Protein AF-S6SUV1-F1 (afdb_monomer_lite)

Foldseek 3Di:
DPDPPDQQALLNLCCVVVVAPPVRSVVLVVPDDCVPQPHVLSSCCVVPVHPNVSSVVSVVVSVVVVVVVVPPPDDD

Sequence (76 aa):
QPLPSAAPLLGDLLIEQGLLDREVFRKAMLGYRPHVHGRIGDYLVDIGVLPRETIEQAVARQHNHYHADDQTEQPL

InterPro domains:
  IPR037257 Type II secretion system protein GspE, N-terminal superfamily [SSF160246] (10-69)

pLDDT: mean 77.28, std 16.16, range [40.12, 91.5]

Secondary structure (DSSP, 8-state):
-PPP-----HHHHHHHTTSS-HHHHHHHHHH--HHHH--HHHHHHHTTSS-HHHHHHHHHHHHHHHHHHTT-----

Structure (mmCIF, N/CA/C/O backbone):
data_AF-S6SUV1-F1
#
_entry.id   AF-S6SUV1-F1
#
loop_
_atom_site.group_PDB
_atom_site.id
_atom_site.type_symbol
_atom_site.label_atom_id
_atom_site.label_alt_id
_atom_site.label_comp_id
_atom_site.label_asym_id
_atom_site.label_entity_id
_atom_site.label_seq_id
_atom_site.pdbx_PDB_ins_code
_atom_site.Cartn_x
_atom_site.Cartn_y
_atom_site.Cartn_z
_atom_site.occupancy
_atom_site.B_iso_or_equiv
_atom_site.auth_seq_id
_atom_site.auth_comp_id
_atom_site.auth_asym_id
_atom_site.auth_atom_id
_atom_site.pdbx_PDB_model_num
ATOM 1 N N . GLN A 1 1 ? 18.511 21.138 -5.433 1.00 40.12 1 GLN A N 1
ATOM 2 C CA . GLN A 1 1 ? 17.621 20.789 -6.556 1.00 40.12 1 GLN A CA 1
ATOM 3 C C . GLN A 1 1 ? 16.544 19.860 -6.010 1.00 40.12 1 GLN A C 1
ATOM 5 O O . GLN A 1 1 ? 16.923 18.783 -5.558 1.00 40.12 1 GLN A O 1
ATOM 10 N N . PRO A 1 2 ? 15.264 20.264 -5.926 1.00 42.34 2 PRO A N 1
ATOM 11 C CA . PRO A 1 2 ? 14.200 19.317 -5.613 1.00 42.34 2 PRO A CA 1
ATOM 12 C C . PRO A 1 2 ? 14.032 18.386 -6.822 1.00 42.34 2 PRO A C 1
ATOM 14 O O . PRO A 1 2 ? 14.022 18.840 -7.964 1.00 42.34 2 PRO A O 1
ATOM 17 N N . LEU A 1 3 ? 14.037 17.081 -6.572 1.00 46.12 3 LEU A N 1
ATOM 18 C CA . LEU A 1 3 ? 13.864 16.048 -7.592 1.00 46.12 3 LEU A CA 1
ATOM 19 C C . LEU A 1 3 ? 12.453 16.192 -8.200 1.00 46.12 3 LEU A C 1
ATOM 21 O O . LEU A 1 3 ? 11.530 16.484 -7.437 1.00 46.12 3 LEU A O 1
ATOM 25 N N . PRO A 1 4 ? 12.271 16.022 -9.526 1.00 47.34 4 PRO A N 1
ATOM 26 C CA . PRO A 1 4 ? 10.953 16.097 -10.151 1.00 47.34 4 PRO A CA 1
ATOM 27 C C . PRO A 1 4 ? 10.033 15.071 -9.496 1.00 47.34 4 PRO A C 1
ATOM 29 O O . PRO A 1 4 ? 10.476 13.960 -9.193 1.00 47.34 4 PRO A O 1
ATOM 32 N N . SER A 1 5 ? 8.794 15.483 -9.244 1.00 50.31 5 SER A N 1
ATOM 33 C CA . SER A 1 5 ? 7.720 14.747 -8.584 1.00 50.31 5 SER A CA 1
ATOM 34 C C . SER A 1 5 ? 7.463 13.403 -9.269 1.00 50.31 5 SER A C 1
ATOM 36 O O . SER A 1 5 ? 6.555 13.241 -10.073 1.00 50.31 5 SER A O 1
ATOM 38 N N . ALA A 1 6 ? 8.301 12.414 -8.969 1.00 50.12 6 ALA A N 1
ATOM 39 C CA . ALA A 1 6 ? 8.023 11.029 -9.276 1.00 50.12 6 ALA A CA 1
ATOM 40 C C . ALA A 1 6 ? 6.722 10.689 -8.553 1.00 50.12 6 ALA A C 1
ATOM 42 O O . ALA A 1 6 ? 6.602 10.974 -7.359 1.00 50.12 6 ALA A O 1
ATOM 43 N N . ALA A 1 7 ? 5.760 10.131 -9.288 1.00 55.03 7 ALA A N 1
ATOM 44 C CA . ALA A 1 7 ? 4.476 9.678 -8.767 1.00 55.03 7 ALA A CA 1
ATOM 45 C C . ALA A 1 7 ? 4.621 9.143 -7.332 1.00 55.03 7 ALA A C 1
ATOM 47 O O . ALA A 1 7 ? 5.540 8.345 -7.096 1.00 55.03 7 ALA A O 1
ATOM 48 N N . PRO A 1 8 ? 3.754 9.546 -6.383 1.00 62.41 8 PRO A N 1
ATOM 49 C CA . PRO A 1 8 ? 3.877 9.109 -5.000 1.00 62.41 8 PRO A CA 1
ATOM 50 C C . PRO A 1 8 ? 3.998 7.586 -4.966 1.00 62.41 8 PRO A C 1
ATOM 52 O O . PRO A 1 8 ? 3.186 6.868 -5.555 1.00 62.41 8 PRO A O 1
ATOM 55 N N . LEU A 1 9 ? 5.082 7.091 -4.364 1.00 77.62 9 LEU A N 1
ATOM 56 C CA . LEU A 1 9 ? 5.358 5.660 -4.287 1.00 77.62 9 LEU A CA 1
ATOM 57 C C . LEU A 1 9 ? 4.229 4.991 -3.501 1.00 77.62 9 LEU A C 1
ATOM 59 O O . LEU A 1 9 ? 3.786 5.517 -2.483 1.00 77.62 9 LEU A O 1
ATOM 63 N N . LEU A 1 10 ? 3.809 3.796 -3.926 1.00 82.12 10 LEU A N 1
ATOM 64 C CA . LEU A 1 10 ? 2.733 3.047 -3.267 1.00 82.12 10 LEU A CA 1
ATOM 65 C C . LEU A 1 10 ? 2.959 2.910 -1.751 1.00 82.12 10 LEU A C 1
ATOM 67 O O . LEU A 1 10 ? 2.032 3.063 -0.966 1.00 82.12 10 LEU A O 1
ATOM 71 N N . GLY A 1 11 ? 4.206 2.661 -1.341 1.00 82.94 11 GLY A N 1
ATOM 72 C CA . GLY A 1 11 ? 4.577 2.568 0.071 1.00 82.94 11 GLY A CA 1
ATOM 73 C C . GLY A 1 11 ? 4.366 3.864 0.852 1.00 82.94 11 GLY A C 1
ATOM 74 O O . GLY A 1 11 ? 3.981 3.806 2.014 1.00 82.94 11 GLY A O 1
ATOM 75 N N . ASP A 1 12 ? 4.574 5.020 0.224 1.00 83.44 12 ASP A N 1
ATOM 76 C CA . ASP A 1 12 ? 4.387 6.317 0.874 1.00 83.44 12 ASP A CA 1
ATOM 77 C C . ASP A 1 12 ? 2.894 6.626 1.037 1.00 83.44 12 ASP A C 1
ATOM 79 O O . ASP A 1 12 ? 2.454 6.898 2.148 1.00 83.44 12 ASP A O 1
ATOM 83 N N . LEU A 1 13 ? 2.096 6.391 -0.013 1.00 85.00 13 LEU A N 1
ATOM 84 C CA . LEU A 1 13 ? 0.630 6.472 0.039 1.00 85.00 13 LEU A CA 1
ATOM 85 C C . LEU A 1 13 ? 0.035 5.601 1.153 1.00 85.00 13 LEU A C 1
ATOM 87 O O . LEU A 1 13 ? -0.851 6.036 1.883 1.00 85.00 13 LEU A O 1
ATOM 91 N N . LEU A 1 14 ? 0.521 4.369 1.309 1.00 87.12 14 LEU A N 1
ATOM 92 C CA . LEU A 1 14 ? 0.055 3.471 2.368 1.00 87.12 14 LEU A CA 1
ATOM 93 C C . LEU A 1 14 ? 0.368 4.019 3.769 1.00 87.12 14 LEU A C 1
ATOM 95 O O . LEU A 1 14 ? -0.449 3.867 4.678 1.00 87.12 14 LEU A O 1
ATOM 99 N N . ILE A 1 15 ? 1.517 4.675 3.940 1.00 88.50 15 ILE A N 1
ATOM 100 C CA . ILE A 1 15 ? 1.913 5.293 5.210 1.00 88.50 15 ILE A CA 1
ATOM 101 C C . ILE A 1 15 ? 1.102 6.556 5.488 1.00 88.50 15 ILE A C 1
ATOM 103 O O . ILE A 1 15 ? 0.592 6.723 6.593 1.00 88.50 15 ILE A O 1
ATOM 107 N N . GLU A 1 16 ? 0.940 7.429 4.495 1.00 86.50 16 GLU A N 1
ATOM 108 C CA . GLU A 1 16 ? 0.166 8.666 4.627 1.00 86.50 16 GLU A CA 1
ATOM 109 C C . GLU A 1 16 ? -1.301 8.400 4.968 1.00 86.50 16 GLU A C 1
ATOM 111 O O . GLU A 1 16 ? -1.917 9.149 5.722 1.00 86.50 16 GLU A O 1
ATOM 116 N N . GLN A 1 17 ? -1.866 7.311 4.445 1.00 84.44 17 GLN A N 1
ATOM 117 C CA . GLN A 1 17 ? -3.234 6.893 4.755 1.00 84.44 17 GLN A CA 1
ATOM 118 C C . GLN A 1 17 ? -3.364 6.165 6.103 1.00 84.44 17 GLN A C 1
ATOM 120 O O . GLN A 1 17 ? -4.468 5.769 6.470 1.00 84.44 17 GLN A O 1
ATOM 125 N N . GLY A 1 18 ? -2.263 5.952 6.832 1.00 87.75 18 GLY A N 1
ATOM 126 C CA . GLY A 1 18 ? -2.256 5.199 8.088 1.00 87.75 18 GLY A CA 1
ATOM 127 C C . GLY A 1 18 ? -2.564 3.708 7.918 1.00 87.75 18 GLY A C 1
ATOM 128 O O . GLY A 1 18 ? -2.849 3.024 8.896 1.00 87.75 18 GLY A O 1
ATOM 129 N N . LEU A 1 19 ? -2.517 3.201 6.682 1.00 87.62 19 LEU A N 1
ATOM 130 C CA . LEU A 1 19 ? -2.748 1.793 6.360 1.00 87.62 19 LEU A CA 1
ATOM 131 C C . LEU A 1 19 ? -1.514 0.952 6.680 1.00 87.62 19 LEU A C 1
ATOM 133 O O . LEU A 1 19 ? -1.637 -0.222 7.008 1.00 87.62 19 LEU A O 1
ATOM 137 N N . LEU A 1 20 ? -0.328 1.557 6.591 1.00 88.12 20 LEU A N 1
ATOM 138 C CA . LEU A 1 20 ? 0.944 0.910 6.859 1.00 88.12 20 LEU A CA 1
ATOM 139 C C . LEU A 1 20 ? 1.803 1.762 7.781 1.00 88.12 20 LEU A C 1
ATOM 141 O O . LEU A 1 20 ? 2.066 2.926 7.503 1.00 88.12 20 LEU A O 1
ATOM 145 N N . ASP A 1 21 ? 2.317 1.168 8.851 1.00 90.88 21 ASP A N 1
ATOM 146 C CA . ASP A 1 21 ? 3.247 1.886 9.712 1.00 90.88 21 ASP A CA 1
ATOM 147 C C . ASP A 1 21 ? 4.611 2.069 9.024 1.00 90.88 21 ASP A C 1
ATOM 149 O O . ASP A 1 21 ? 5.147 1.151 8.389 1.00 90.88 21 ASP A O 1
ATOM 153 N N . ARG A 1 22 ? 5.212 3.255 9.178 1.00 88.19 22 ARG A N 1
ATOM 154 C CA . ARG A 1 22 ? 6.515 3.567 8.574 1.00 88.19 22 ARG A CA 1
ATOM 155 C C . ARG A 1 22 ? 7.618 2.633 9.064 1.00 88.19 22 ARG A C 1
ATOM 157 O O . ARG A 1 22 ? 8.544 2.353 8.305 1.00 88.19 22 ARG A O 1
ATOM 164 N N . GLU A 1 23 ? 7.568 2.158 10.304 1.00 90.31 23 GLU A N 1
ATOM 165 C CA . GLU A 1 23 ? 8.547 1.207 10.825 1.00 90.31 23 GLU A CA 1
ATOM 166 C C . GLU A 1 23 ? 8.356 -0.193 10.224 1.00 90.31 23 GLU A C 1
ATOM 168 O O . GLU A 1 23 ? 9.339 -0.835 9.841 1.00 90.31 23 GLU A O 1
ATOM 173 N N . VAL A 1 24 ? 7.105 -0.634 10.062 1.00 89.62 24 VAL A N 1
ATOM 174 C CA . VAL A 1 24 ? 6.760 -1.908 9.408 1.00 89.62 24 VAL A CA 1
ATOM 175 C C . VAL A 1 24 ? 7.199 -1.894 7.946 1.00 89.62 24 VAL A C 1
ATOM 177 O O . VAL A 1 24 ? 7.874 -2.822 7.497 1.00 89.62 24 VAL A O 1
ATOM 180 N N . PHE A 1 25 ? 6.918 -0.808 7.223 1.00 88.94 25 PHE A N 1
ATOM 181 C CA . PHE A 1 25 ? 7.389 -0.629 5.852 1.00 88.94 25 PHE A CA 1
ATOM 182 C C . PHE A 1 25 ? 8.917 -0.687 5.764 1.00 88.94 25 PHE A C 1
ATOM 184 O O . PHE A 1 25 ? 9.469 -1.394 4.922 1.00 88.94 25 PHE A O 1
ATOM 191 N N . ARG A 1 26 ? 9.620 -0.001 6.675 1.00 88.44 26 ARG A N 1
ATOM 192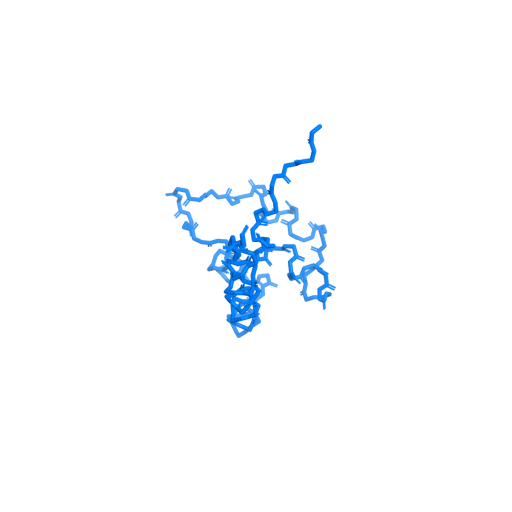 C CA . ARG A 1 26 ? 11.089 -0.009 6.714 1.00 88.44 26 ARG A CA 1
ATOM 193 C C . ARG A 1 26 ? 11.639 -1.420 6.915 1.00 88.44 26 ARG A C 1
ATOM 195 O O . ARG A 1 26 ? 12.582 -1.794 6.227 1.00 88.44 26 ARG A O 1
ATOM 202 N N . LYS A 1 27 ? 11.039 -2.208 7.815 1.00 90.50 27 LYS A N 1
ATOM 203 C CA . LYS A 1 27 ? 11.411 -3.615 8.046 1.00 90.50 27 LYS A CA 1
ATOM 204 C C . LYS A 1 27 ? 11.169 -4.469 6.802 1.00 90.50 27 LYS A C 1
ATOM 206 O O . LYS A 1 27 ? 12.065 -5.209 6.405 1.00 90.50 27 LYS A O 1
ATOM 211 N N . ALA A 1 28 ? 10.019 -4.317 6.146 1.00 88.88 28 ALA A N 1
ATOM 212 C CA . ALA A 1 28 ? 9.717 -5.016 4.897 1.00 88.88 28 ALA A CA 1
ATOM 213 C C . ALA A 1 28 ? 10.745 -4.687 3.796 1.00 88.88 28 ALA A C 1
ATOM 215 O O . ALA A 1 28 ? 11.237 -5.588 3.112 1.00 88.88 28 ALA A O 1
ATOM 216 N N . MET A 1 29 ? 11.141 -3.415 3.677 1.00 87.06 29 MET A N 1
ATOM 217 C CA . MET A 1 29 ? 12.124 -2.951 2.691 1.00 87.06 29 MET A CA 1
ATOM 218 C C . MET A 1 29 ? 13.527 -3.546 2.872 1.00 87.06 29 MET A C 1
ATOM 220 O O . MET A 1 29 ? 14.263 -3.638 1.892 1.00 87.06 29 MET A O 1
ATOM 224 N N . LEU A 1 30 ? 13.903 -3.996 4.075 1.00 89.75 30 LEU A N 1
ATOM 225 C CA . LEU A 1 30 ? 15.196 -4.664 4.289 1.00 89.75 30 LEU A CA 1
ATOM 226 C C . LEU A 1 30 ? 15.296 -5.968 3.478 1.00 89.75 30 LEU A C 1
ATOM 228 O O . LEU A 1 30 ? 16.343 -6.257 2.887 1.00 89.75 30 LEU A O 1
ATOM 232 N N . GLY A 1 31 ? 14.195 -6.722 3.417 1.00 86.44 31 GLY A N 1
ATOM 233 C CA . GLY A 1 31 ? 14.082 -7.974 2.663 1.00 86.44 31 GLY A CA 1
ATOM 234 C C . GLY A 1 31 ? 13.676 -7.790 1.200 1.00 86.44 31 GLY A C 1
ATOM 235 O O . GLY A 1 31 ? 14.013 -8.624 0.366 1.00 86.44 31 GLY A O 1
ATOM 236 N N . TYR A 1 32 ? 13.017 -6.681 0.859 1.00 87.62 32 TYR A N 1
ATOM 237 C CA . TYR A 1 32 ? 12.509 -6.454 -0.491 1.00 87.62 32 TYR A CA 1
ATOM 238 C C . TYR A 1 32 ? 13.632 -6.363 -1.532 1.00 87.62 32 TYR A C 1
ATOM 240 O O . TYR A 1 32 ? 14.593 -5.597 -1.393 1.00 87.62 32 TYR A O 1
ATOM 248 N N . ARG A 1 33 ? 13.494 -7.119 -2.623 1.00 86.94 33 ARG A N 1
ATOM 249 C CA . ARG A 1 33 ? 14.359 -7.019 -3.804 1.00 86.94 33 ARG A CA 1
ATOM 250 C C . ARG A 1 33 ? 13.488 -6.936 -5.058 1.00 86.94 33 ARG A C 1
ATOM 252 O O . ARG A 1 33 ? 12.846 -7.930 -5.381 1.00 86.94 33 ARG A O 1
ATOM 259 N N . PRO A 1 34 ? 13.491 -5.824 -5.813 1.00 82.75 34 PRO A N 1
ATOM 260 C CA . PRO A 1 34 ? 12.610 -5.665 -6.975 1.00 82.75 34 PRO A CA 1
ATOM 261 C C . PRO A 1 34 ? 12.877 -6.706 -8.074 1.00 82.75 34 PRO A C 1
ATOM 263 O O . PRO A 1 34 ? 11.953 -7.167 -8.728 1.00 82.75 34 PRO A O 1
ATOM 266 N N . HIS A 1 35 ? 14.128 -7.149 -8.225 1.00 85.19 35 HIS A N 1
ATOM 267 C CA . HIS A 1 35 ? 14.504 -8.186 -9.194 1.00 85.19 35 HIS A CA 1
ATOM 268 C C . HIS A 1 35 ? 14.006 -9.596 -8.833 1.00 85.19 35 HIS A C 1
ATOM 270 O O . HIS A 1 35 ? 13.966 -10.455 -9.705 1.00 85.19 35 HIS A O 1
ATOM 276 N N . VAL A 1 36 ? 13.667 -9.848 -7.562 1.00 87.88 36 VAL A N 1
ATOM 277 C CA . VAL A 1 36 ? 13.247 -11.174 -7.067 1.00 87.88 36 VAL A CA 1
ATOM 278 C C . VAL A 1 36 ? 11.754 -11.188 -6.740 1.00 87.88 36 VAL A C 1
ATOM 280 O O . VAL A 1 36 ? 11.053 -12.117 -7.115 1.00 87.88 36 VAL A O 1
ATOM 283 N N . HIS A 1 37 ? 11.263 -10.143 -6.075 1.00 85.88 37 HIS A N 1
ATOM 284 C CA . HIS A 1 37 ? 9.889 -10.045 -5.579 1.00 85.88 37 HIS A CA 1
ATOM 285 C C . HIS A 1 37 ? 8.971 -9.264 -6.531 1.00 85.88 37 HIS A C 1
ATOM 287 O O . HIS A 1 37 ? 7.761 -9.230 -6.336 1.00 85.88 37 HIS A O 1
ATOM 293 N N . GLY A 1 38 ? 9.522 -8.614 -7.560 1.00 86.56 38 GLY A N 1
ATOM 294 C CA . GLY A 1 38 ? 8.738 -7.849 -8.522 1.00 86.56 38 GLY A CA 1
ATOM 295 C C . GLY A 1 38 ? 8.214 -6.544 -7.930 1.00 86.56 38 GLY A C 1
ATOM 296 O O . GLY A 1 38 ? 8.987 -5.617 -7.692 1.00 86.56 38 GLY A O 1
ATOM 297 N N . ARG A 1 39 ? 6.891 -6.440 -7.752 1.00 85.25 39 ARG A N 1
ATOM 298 C CA . ARG A 1 39 ? 6.216 -5.224 -7.272 1.00 85.25 39 ARG A CA 1
ATOM 299 C C . ARG A 1 39 ? 6.141 -5.207 -5.748 1.00 85.25 39 ARG A C 1
ATOM 301 O O . ARG A 1 39 ? 5.832 -6.213 -5.119 1.00 85.25 39 ARG A O 1
ATOM 308 N N . ILE A 1 40 ? 6.331 -4.030 -5.151 1.00 84.50 40 ILE A N 1
ATOM 309 C CA . ILE A 1 40 ? 6.287 -3.896 -3.688 1.00 84.50 40 ILE A CA 1
ATOM 310 C C . ILE A 1 40 ? 4.903 -4.183 -3.104 1.00 84.50 40 ILE A C 1
ATOM 312 O O . ILE A 1 40 ? 4.815 -4.689 -1.993 1.00 84.50 40 ILE A O 1
ATOM 316 N N . GLY A 1 41 ? 3.835 -3.903 -3.858 1.00 86.69 41 GLY A N 1
ATOM 317 C CA . GLY A 1 41 ? 2.468 -4.234 -3.458 1.00 86.69 41 GLY A CA 1
ATOM 318 C C . GLY A 1 41 ? 2.283 -5.737 -3.256 1.00 86.69 41 GLY A C 1
ATOM 319 O O . GLY A 1 41 ? 1.908 -6.150 -2.166 1.00 86.69 41 GLY A O 1
ATOM 320 N N . ASP A 1 42 ? 2.628 -6.548 -4.261 1.00 87.44 42 ASP A N 1
ATOM 321 C CA . ASP A 1 42 ? 2.594 -8.013 -4.163 1.00 87.44 42 ASP A CA 1
ATOM 322 C C . ASP A 1 42 ? 3.464 -8.529 -3.019 1.00 87.44 42 ASP A C 1
ATOM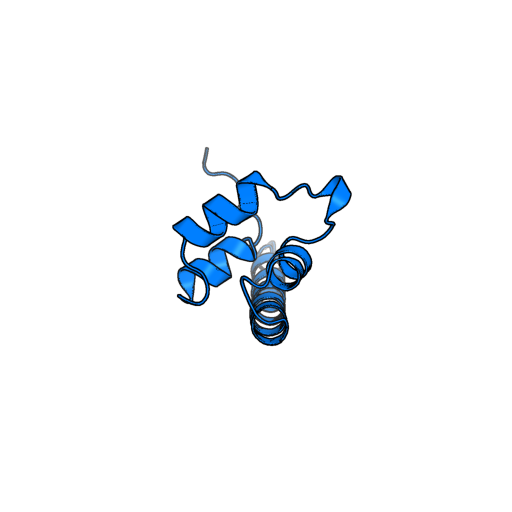 324 O O . ASP A 1 42 ? 3.021 -9.362 -2.234 1.00 87.44 42 ASP A O 1
ATOM 328 N N . TYR A 1 43 ? 4.670 -7.981 -2.865 1.00 90.56 43 TYR A N 1
ATOM 329 C CA . TYR A 1 43 ? 5.553 -8.373 -1.774 1.00 90.56 43 TYR A CA 1
ATOM 330 C C . TYR A 1 43 ? 4.943 -8.124 -0.390 1.00 90.56 43 TYR A C 1
ATOM 332 O O . TYR A 1 43 ? 5.045 -8.986 0.474 1.00 90.56 43 TYR A O 1
ATOM 340 N N . LEU A 1 44 ? 4.297 -6.973 -0.168 1.00 89.19 44 LEU A N 1
ATOM 341 C CA . LEU A 1 44 ? 3.658 -6.651 1.114 1.00 89.19 44 LEU A CA 1
ATOM 342 C C . LEU A 1 44 ? 2.491 -7.598 1.443 1.00 89.19 44 LEU A C 1
ATOM 344 O O . LEU A 1 44 ? 2.244 -7.858 2.622 1.00 89.19 44 LEU A O 1
ATOM 348 N N . VAL A 1 45 ? 1.809 -8.124 0.421 1.00 91.50 45 VAL A N 1
ATOM 349 C CA . VAL A 1 45 ? 0.772 -9.156 0.575 1.00 91.50 45 VAL A CA 1
ATOM 350 C C . VAL A 1 45 ? 1.392 -10.510 0.887 1.00 91.50 45 VAL A C 1
ATOM 352 O O . VAL A 1 45 ? 0.938 -11.190 1.803 1.00 91.50 45 VAL A O 1
ATOM 355 N N . ASP A 1 46 ? 2.445 -10.878 0.161 1.00 90.81 46 ASP A N 1
ATOM 356 C CA . ASP A 1 46 ? 3.151 -12.153 0.309 1.00 90.81 46 ASP A CA 1
ATOM 357 C C . ASP A 1 46 ? 3.701 -12.344 1.732 1.00 90.81 46 ASP A C 1
ATOM 359 O O . ASP A 1 46 ? 3.517 -13.395 2.342 1.00 90.81 46 ASP A O 1
ATOM 363 N N . ILE A 1 47 ? 4.273 -11.287 2.319 1.00 90.38 47 ILE A N 1
ATOM 364 C CA . ILE A 1 47 ? 4.765 -11.311 3.707 1.00 90.38 47 ILE A CA 1
ATOM 365 C C . ILE A 1 47 ? 3.667 -11.079 4.763 1.00 90.38 47 ILE A C 1
ATOM 367 O O . ILE A 1 47 ? 3.975 -10.989 5.952 1.00 90.38 47 ILE A O 1
ATOM 371 N N . GLY A 1 48 ? 2.402 -10.939 4.352 1.00 89.94 48 GLY A N 1
ATOM 372 C CA . GLY A 1 48 ? 1.250 -10.774 5.245 1.00 89.94 48 GLY A CA 1
ATOM 373 C C . GLY A 1 48 ? 1.175 -9.429 5.974 1.00 89.94 48 GLY A C 1
ATOM 374 O O . GLY A 1 48 ? 0.479 -9.318 6.980 1.00 89.94 48 GLY A O 1
ATOM 375 N N . VAL A 1 49 ? 1.889 -8.406 5.498 1.00 90.06 49 VAL A N 1
ATOM 376 C CA . VAL A 1 49 ? 1.893 -7.067 6.111 1.00 90.06 49 VAL A CA 1
ATOM 377 C C . VAL A 1 49 ? 0.608 -6.306 5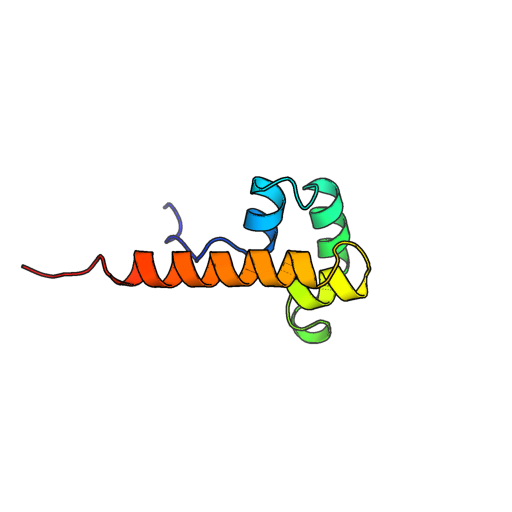.793 1.00 90.06 49 VAL A C 1
ATOM 379 O O . VAL A 1 49 ? 0.103 -5.577 6.644 1.00 90.06 49 VAL A O 1
ATOM 382 N N . LEU A 1 50 ? 0.065 -6.485 4.588 1.00 89.62 50 LEU A N 1
ATOM 383 C CA . LEU A 1 50 ? -1.207 -5.900 4.171 1.00 89.62 50 LEU A CA 1
ATOM 384 C C . LEU A 1 50 ? -2.027 -6.906 3.369 1.00 89.62 50 LEU A C 1
ATOM 386 O O . LEU A 1 50 ? -1.457 -7.676 2.598 1.00 89.62 50 LEU A O 1
ATOM 390 N N . PRO A 1 51 ? -3.363 -6.881 3.476 1.00 91.38 51 PRO A N 1
ATOM 391 C CA . PRO A 1 51 ? -4.199 -7.677 2.599 1.00 91.38 51 PRO A CA 1
ATOM 392 C C . PRO A 1 51 ? -4.189 -7.091 1.181 1.00 91.38 51 PRO A C 1
ATOM 394 O O . PRO A 1 51 ? -4.002 -5.886 0.972 1.00 91.38 51 PRO A O 1
ATOM 397 N N . ARG A 1 52 ? -4.428 -7.959 0.194 1.00 90.00 52 ARG A N 1
ATOM 398 C CA . ARG A 1 52 ? -4.439 -7.591 -1.229 1.00 90.00 52 ARG A CA 1
ATOM 399 C C . ARG A 1 52 ? -5.412 -6.455 -1.540 1.00 90.00 52 ARG A C 1
ATOM 401 O O . ARG A 1 52 ? -5.056 -5.555 -2.292 1.00 90.00 52 ARG A O 1
ATOM 408 N N . GLU A 1 53 ? -6.585 -6.459 -0.911 1.00 90.69 53 GLU A N 1
ATOM 409 C CA . GLU A 1 53 ? -7.600 -5.413 -1.085 1.00 90.69 53 GLU A CA 1
ATOM 410 C C . GLU A 1 53 ? -7.054 -4.010 -0.770 1.00 90.69 53 GLU A C 1
ATOM 412 O O . GLU A 1 53 ? -7.300 -3.060 -1.511 1.00 90.69 53 GLU A O 1
ATOM 417 N N . THR A 1 54 ? -6.239 -3.879 0.282 1.00 89.12 54 THR A N 1
ATOM 418 C CA . THR A 1 54 ? -5.658 -2.598 0.700 1.00 89.12 54 THR A CA 1
ATOM 419 C C . THR A 1 54 ? -4.632 -2.106 -0.314 1.00 89.12 54 THR A C 1
ATOM 421 O O . THR A 1 54 ? -4.587 -0.917 -0.634 1.00 89.12 54 THR A O 1
ATOM 424 N N . ILE A 1 55 ? -3.835 -3.025 -0.863 1.00 88.62 55 ILE A N 1
ATOM 425 C CA . ILE A 1 55 ? -2.888 -2.726 -1.938 1.00 88.62 55 ILE A CA 1
ATOM 426 C C . ILE A 1 55 ? -3.627 -2.291 -3.204 1.00 88.62 55 ILE A C 1
ATOM 428 O O . ILE A 1 55 ? -3.261 -1.281 -3.800 1.00 88.62 55 ILE A O 1
ATOM 432 N N . GLU A 1 56 ? -4.684 -2.998 -3.597 1.00 88.81 56 GLU A N 1
ATOM 433 C CA . GLU A 1 56 ? -5.472 -2.676 -4.792 1.00 88.81 56 GLU A CA 1
ATOM 434 C C . GLU A 1 56 ? -6.125 -1.290 -4.688 1.00 88.81 56 GLU A C 1
ATOM 436 O O . GLU A 1 56 ? -6.053 -0.507 -5.639 1.00 88.81 56 GLU A O 1
ATOM 441 N N . GLN A 1 57 ? -6.665 -0.928 -3.519 1.00 86.81 57 GLN A N 1
ATOM 442 C CA . GLN A 1 57 ? -7.197 0.418 -3.283 1.00 86.81 57 GLN A CA 1
ATOM 443 C C . GLN A 1 57 ? -6.119 1.506 -3.380 1.00 86.81 57 GLN A C 1
ATOM 445 O O . GLN A 1 57 ? -6.347 2.561 -3.979 1.00 86.81 57 GLN A O 1
ATOM 450 N N . ALA A 1 58 ? -4.935 1.259 -2.818 1.00 84.69 58 ALA A N 1
ATOM 451 C CA . ALA A 1 58 ? -3.831 2.210 -2.874 1.00 84.69 58 ALA A CA 1
ATOM 452 C C . ALA A 1 58 ? -3.283 2.376 -4.307 1.00 84.69 58 ALA A C 1
ATOM 454 O O . ALA A 1 58 ? -3.029 3.501 -4.739 1.00 84.69 58 ALA A O 1
ATOM 455 N N . VAL A 1 59 ? -3.183 1.288 -5.081 1.00 84.19 59 VAL A N 1
ATOM 456 C CA . VAL A 1 59 ? -2.767 1.313 -6.496 1.00 84.19 59 VAL A CA 1
ATOM 457 C C . VAL A 1 59 ? -3.778 2.064 -7.364 1.00 84.19 59 VAL A C 1
ATOM 459 O O . VAL A 1 59 ? -3.380 2.883 -8.194 1.00 84.19 59 VAL A O 1
ATOM 462 N N . ALA A 1 60 ? -5.080 1.841 -7.157 1.00 84.38 60 ALA A N 1
ATOM 463 C CA . ALA A 1 60 ? -6.127 2.555 -7.888 1.00 84.38 60 ALA A CA 1
ATOM 464 C C . ALA A 1 60 ? -6.034 4.078 -7.679 1.00 84.38 60 ALA A C 1
ATOM 466 O O . ALA A 1 60 ? -6.176 4.854 -8.625 1.00 84.38 60 ALA A O 1
ATOM 467 N N . ARG A 1 61 ? -5.720 4.515 -6.453 1.00 79.44 61 ARG A N 1
ATOM 468 C CA . ARG A 1 61 ? -5.501 5.934 -6.137 1.00 79.44 61 ARG A CA 1
ATOM 469 C C . ARG A 1 61 ? -4.218 6.489 -6.747 1.00 79.44 61 ARG A C 1
ATOM 471 O O . ARG A 1 61 ? -4.240 7.595 -7.281 1.00 79.44 61 ARG A O 1
ATOM 478 N N . GLN A 1 62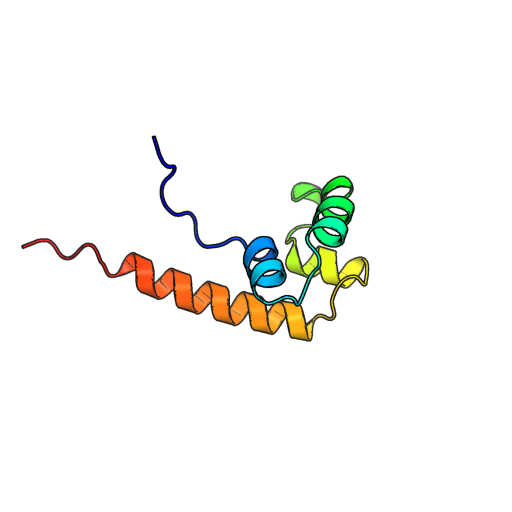 ? -3.129 5.722 -6.712 1.00 78.19 62 GLN A N 1
ATOM 479 C CA . GLN A 1 62 ? -1.861 6.112 -7.329 1.00 78.19 62 GLN A CA 1
ATOM 480 C C . GLN A 1 62 ? -2.030 6.383 -8.835 1.00 78.19 62 GLN A C 1
ATOM 482 O O . GLN A 1 62 ? -1.556 7.401 -9.336 1.00 78.19 62 GLN A O 1
ATOM 487 N N . HIS A 1 63 ? -2.763 5.514 -9.542 1.00 71.75 63 HIS A N 1
ATOM 488 C CA . HIS A 1 63 ? -3.068 5.684 -10.967 1.00 71.75 63 HIS A CA 1
ATOM 489 C C . HIS A 1 63 ? -3.862 6.964 -11.264 1.00 71.75 63 HIS A C 1
ATOM 491 O O . HIS A 1 63 ? -3.612 7.617 -12.275 1.00 71.75 63 HIS A O 1
ATOM 497 N N . ASN A 1 64 ? -4.790 7.342 -10.380 1.00 67.00 64 ASN A N 1
ATOM 498 C CA . ASN A 1 64 ? -5.583 8.560 -10.537 1.00 67.00 64 ASN A CA 1
ATOM 499 C C . ASN A 1 64 ? -4.747 9.839 -10.346 1.00 67.00 64 ASN A C 1
ATOM 501 O O . ASN A 1 64 ? -4.968 10.823 -11.043 1.00 67.00 64 ASN A O 1
ATOM 505 N N . HIS A 1 65 ? -3.767 9.825 -9.435 1.00 60.91 65 HIS A N 1
ATOM 506 C CA . HIS A 1 65 ? -2.841 10.950 -9.252 1.00 60.91 65 HIS A CA 1
ATOM 507 C C . HIS A 1 65 ? -1.856 11.100 -10.416 1.00 60.91 65 HIS A C 1
ATOM 509 O O . HIS A 1 65 ? -1.552 12.221 -10.806 1.00 60.91 65 HIS A O 1
ATOM 515 N N . TYR A 1 66 ? -1.387 9.994 -11.001 1.00 57.69 66 TYR A N 1
ATOM 516 C CA . TYR A 1 66 ? -0.440 10.057 -12.118 1.00 57.69 66 TYR A CA 1
ATOM 517 C C . TYR A 1 66 ? -1.057 10.657 -13.389 1.00 57.69 66 TYR A C 1
ATOM 519 O O . TYR A 1 66 ? -0.390 11.391 -14.106 1.00 57.69 66 TYR A O 1
ATOM 527 N N . HIS A 1 67 ? -2.346 10.406 -13.646 1.00 54.34 67 HIS A N 1
ATOM 528 C CA . HIS A 1 67 ? -3.021 10.971 -14.819 1.00 54.34 67 HIS A CA 1
ATOM 529 C C . HIS A 1 67 ? -3.332 12.472 -14.669 1.00 54.34 67 HIS A C 1
ATOM 531 O O . HIS A 1 67 ? -3.503 13.156 -15.669 1.00 54.34 67 HIS A O 1
ATOM 537 N N . ALA A 1 68 ? -3.397 12.996 -13.440 1.00 53.34 68 ALA A N 1
ATOM 538 C CA . ALA A 1 68 ? -3.691 14.408 -13.196 1.00 53.34 68 ALA A CA 1
ATOM 539 C C . ALA A 1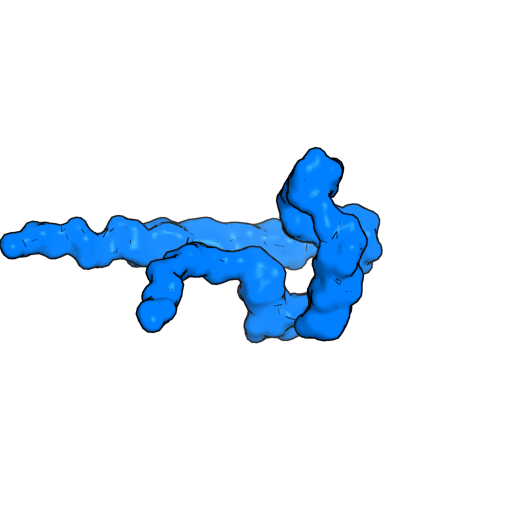 68 ? -2.456 15.322 -13.329 1.00 53.34 68 ALA A C 1
ATOM 541 O O . ALA A 1 68 ? -2.611 16.491 -13.676 1.00 53.34 68 ALA A O 1
ATOM 542 N N . ASP A 1 69 ? -1.248 14.805 -13.073 1.00 51.56 69 ASP A N 1
ATOM 543 C CA . ASP A 1 69 ? -0.000 15.588 -13.134 1.00 51.56 69 ASP A CA 1
ATOM 544 C C . ASP A 1 69 ? 0.494 15.778 -14.586 1.00 51.56 69 ASP A C 1
ATOM 546 O O . ASP A 1 69 ? 0.978 16.849 -14.947 1.00 51.56 69 ASP A O 1
ATOM 550 N N . ASP A 1 70 ? 0.248 14.787 -15.456 1.00 50.62 70 ASP A N 1
ATOM 551 C CA . ASP A 1 70 ? 0.641 14.777 -16.880 1.00 50.62 70 ASP A CA 1
ATOM 552 C C . ASP A 1 70 ? -0.137 15.798 -17.749 1.00 50.62 70 ASP A C 1
ATOM 554 O O . ASP A 1 70 ? 0.251 16.092 -18.875 1.00 50.62 70 ASP A O 1
ATOM 558 N N . GLN A 1 71 ? -1.226 16.395 -17.240 1.00 47.19 71 GLN A N 1
ATOM 559 C CA . GLN A 1 71 ? -2.067 17.341 -17.998 1.00 47.19 71 GLN A CA 1
ATOM 560 C C . GLN A 1 71 ? -1.736 18.835 -17.783 1.00 47.19 71 GLN A C 1
ATOM 562 O O . GLN A 1 71 ? -2.498 19.694 -18.237 1.00 47.19 71 GLN A O 1
ATOM 567 N N . THR A 1 72 ? -0.631 19.190 -17.113 1.00 50.09 72 THR A N 1
ATOM 568 C CA . THR A 1 72 ? -0.315 20.606 -16.803 1.00 50.09 72 THR A CA 1
ATOM 569 C C . THR A 1 72 ? 0.675 21.303 -17.742 1.00 50.09 72 THR A C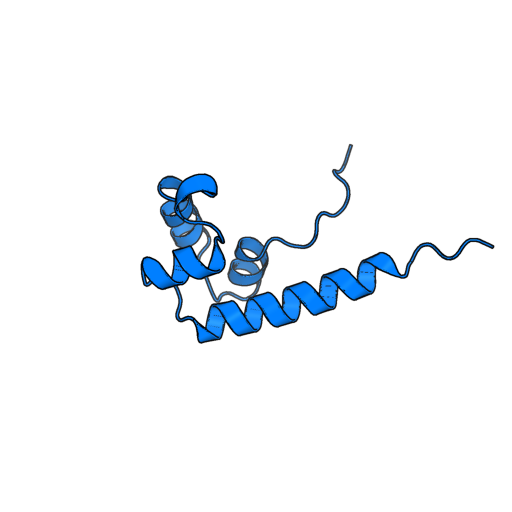 1
ATOM 571 O O . THR A 1 72 ? 0.915 22.499 -17.583 1.00 50.09 72 THR A O 1
ATOM 574 N N . GLU A 1 73 ? 1.155 20.646 -18.797 1.00 51.94 73 GLU A N 1
ATOM 575 C CA . GLU A 1 73 ? 2.008 21.278 -19.815 1.00 51.94 73 GLU A CA 1
ATOM 576 C C . GLU A 1 73 ? 1.197 21.646 -21.070 1.00 51.94 73 GLU A C 1
ATOM 578 O O . GLU A 1 73 ? 1.358 21.073 -22.144 1.00 51.94 73 GLU A O 1
ATOM 583 N N . GLN A 1 74 ? 0.283 22.613 -20.934 1.00 46.81 74 GLN A N 1
ATOM 584 C CA . GLN A 1 74 ? -0.364 23.269 -22.077 1.00 46.81 74 GLN A CA 1
ATOM 585 C C . GLN A 1 74 ? 0.463 24.510 -22.462 1.00 46.81 74 GLN A C 1
ATOM 587 O O . GLN A 1 74 ? 0.457 25.480 -21.700 1.00 46.81 74 GLN A O 1
ATOM 592 N N . PRO A 1 75 ? 1.186 24.519 -23.598 1.00 56.59 75 PRO A N 1
ATOM 593 C CA . PRO A 1 75 ? 1.897 25.709 -24.044 1.00 56.59 75 PRO A CA 1
ATOM 594 C C . PRO A 1 75 ? 0.897 26.716 -24.636 1.00 56.59 75 PRO A C 1
ATOM 596 O O . PRO A 1 75 ? 0.023 26.340 -25.420 1.00 56.59 75 PRO A O 1
ATOM 599 N N . LEU A 1 76 ? 1.039 27.988 -24.257 1.00 54.72 76 LEU A N 1
ATOM 600 C CA . LEU A 1 76 ? 0.444 29.148 -24.932 1.00 54.72 76 LEU A CA 1
ATOM 601 C C . LEU A 1 76 ? 1.544 29.910 -25.669 1.00 54.72 76 LEU A C 1
ATOM 603 O O . LEU A 1 76 ? 2.608 30.130 -25.046 1.00 54.72 76 LEU A O 1
#

Radius of gyration: 14.41 Å; chains: 1; bounding box: 25×41×36 Å

Organism: NCBI:txid1194404